Protein AF-A0A5E6NLE2-F1 (afdb_monomer_lite)

Foldseek 3Di:
DADDAWQAKDQAPPDDDHNDDNVLADQAAEEEEEQDPVVLSVVSNVCVVVVGTYRMHGHQHQEPDTPDALLNSQQVLQPDPSHQEYEYEAEFADARVVVNVVCCVPPHPHHYDYDYPDLVPDAPDADDGNRRHDDPPHRNPPPDPDD

Radius of gyration: 14.77 Å; chains: 1; bounding box: 40×34×32 Å

Secondary structure (DSSP, 8-state):
---SSS-EEEETTTEEEES--GGG--EEEEEEEES-HHHHHHHHHHHHHTT--EEEEEE--SSSS-SS-HHHHHHHHHH-SS--EEEEEEESSSSHHHHHHHHHHHH--S-EEEEEETTTPPTTPPPSSTT----TTSS----PPP-

Sequence (147 aa):
MIGPNCPGVITPDECKLGIMPGNIHQIGSVGVVSRSGTLTYEAVHQTTQAGLGQSTCIGIGGDPISGMSFIDCLALFEADKQTKSIIMVGEIGGCAEEEAAEYIQSNVSKPVVSYIAGLSAPKGKRMGHAGAVISGGSGRQKIKPKP

Structure (mmCIF, N/CA/C/O backbone):
data_AF-A0A5E6NLE2-F1
#
_entry.id   AF-A0A5E6NLE2-F1
#
loop_
_atom_site.group_PDB
_atom_site.id
_atom_site.type_symbol
_atom_site.label_atom_id
_atom_site.label_alt_id
_atom_site.label_comp_id
_atom_site.label_asym_id
_atom_site.label_entity_id
_atom_site.label_seq_id
_atom_site.pdbx_PDB_ins_code
_atom_site.Cartn_x
_atom_site.Cartn_y
_atom_site.Cartn_z
_atom_site.occupancy
_atom_site.B_iso_or_equiv
_atom_site.auth_seq_id
_atom_site.auth_comp_id
_atom_site.auth_asym_id
_atom_site.auth_atom_id
_atom_site.pdbx_PDB_model_num
ATOM 1 N N . MET A 1 1 ? -8.309 5.648 -11.710 1.00 81.12 1 MET A N 1
ATOM 2 C CA . MET A 1 1 ? -8.197 4.367 -12.459 1.00 81.12 1 MET A CA 1
ATOM 3 C C . MET A 1 1 ? -7.146 3.522 -11.748 1.00 81.12 1 MET A C 1
ATOM 5 O O . MET A 1 1 ? -6.248 4.119 -11.188 1.00 81.12 1 MET A O 1
ATOM 9 N N . ILE A 1 2 ? -7.221 2.190 -11.710 1.00 86.88 2 ILE A N 1
ATOM 10 C CA . ILE A 1 2 ? -6.230 1.365 -10.979 1.00 86.88 2 ILE A CA 1
ATOM 11 C C . ILE A 1 2 ? -5.413 0.540 -11.973 1.00 86.88 2 ILE A C 1
ATOM 13 O O . ILE A 1 2 ? -5.980 -0.003 -12.920 1.00 86.88 2 ILE A O 1
ATOM 17 N N . GLY A 1 3 ? -4.095 0.467 -11.768 1.00 84.75 3 GLY A N 1
ATOM 18 C CA . GLY A 1 3 ? -3.151 -0.127 -12.718 1.00 84.75 3 GLY A CA 1
ATOM 19 C C . GLY A 1 3 ? -2.733 0.834 -13.838 1.00 84.75 3 GLY A C 1
ATOM 20 O O . GLY A 1 3 ? -2.946 2.040 -13.694 1.00 84.75 3 GLY A O 1
ATOM 21 N N . PRO A 1 4 ? -2.153 0.347 -14.954 1.00 87.62 4 PRO A N 1
ATOM 22 C CA . PRO A 1 4 ? -2.014 -1.054 -15.379 1.00 87.62 4 PRO A CA 1
ATOM 23 C C . PRO A 1 4 ? -1.008 -1.870 -14.548 1.00 87.62 4 PRO A C 1
ATOM 25 O O . PRO A 1 4 ? -0.400 -1.363 -13.611 1.00 87.62 4 PRO A O 1
ATOM 28 N N . ASN A 1 5 ? -0.871 -3.161 -14.880 1.00 87.75 5 ASN A N 1
ATOM 29 C CA . ASN A 1 5 ? 0.105 -4.086 -14.287 1.00 87.75 5 ASN A CA 1
ATOM 30 C C . ASN A 1 5 ? 0.088 -4.098 -12.747 1.00 87.75 5 ASN A C 1
ATOM 32 O O . ASN A 1 5 ? 1.086 -3.839 -12.074 1.00 87.75 5 ASN A O 1
ATOM 36 N N . CYS A 1 6 ? -1.091 -4.357 -12.186 1.00 91.44 6 CYS A N 1
ATOM 37 C CA . CYS A 1 6 ? -1.314 -4.304 -10.751 1.00 91.44 6 CYS A CA 1
ATOM 38 C C . CYS A 1 6 ? -2.155 -5.495 -10.272 1.00 91.44 6 CYS A C 1
ATOM 40 O O . CYS A 1 6 ? -2.927 -6.058 -11.054 1.00 91.44 6 CYS A O 1
ATOM 42 N N . PRO A 1 7 ? -2.043 -5.885 -8.990 1.00 92.44 7 PRO A N 1
ATOM 43 C CA . PRO A 1 7 ? -2.857 -6.957 -8.433 1.00 92.44 7 PRO A CA 1
ATOM 44 C C . PRO A 1 7 ? -4.314 -6.528 -8.165 1.00 92.44 7 PRO A C 1
ATOM 46 O O . PRO A 1 7 ? -5.162 -7.401 -7.974 1.00 92.44 7 PRO A O 1
ATOM 49 N N . GLY A 1 8 ? -4.612 -5.220 -8.186 1.00 95.50 8 GLY A N 1
ATOM 50 C CA . GLY A 1 8 ? -5.952 -4.643 -8.040 1.00 95.50 8 GLY A CA 1
ATOM 51 C C . GLY A 1 8 ? -6.224 -4.032 -6.660 1.00 95.50 8 GLY A C 1
ATOM 52 O O . GLY A 1 8 ? -5.318 -3.474 -6.044 1.00 95.50 8 GLY A O 1
ATOM 53 N N . VAL A 1 9 ? -7.462 -4.146 -6.170 1.00 97.25 9 VAL A N 1
ATOM 54 C CA . VAL A 1 9 ? -7.916 -3.660 -4.852 1.00 97.25 9 VAL A CA 1
ATOM 55 C C . VAL A 1 9 ? -8.685 -4.734 -4.103 1.00 97.25 9 VAL A C 1
ATOM 57 O O . VAL A 1 9 ? -9.438 -5.504 -4.702 1.00 97.25 9 VAL A O 1
ATOM 60 N N . ILE A 1 10 ? -8.523 -4.764 -2.784 1.00 98.31 10 ILE A N 1
ATOM 61 C CA . ILE A 1 10 ? -9.361 -5.568 -1.902 1.00 98.31 10 ILE A CA 1
ATOM 62 C C . ILE A 1 10 ? -9.648 -4.832 -0.593 1.00 98.31 10 ILE A C 1
ATOM 64 O O . ILE A 1 10 ? -8.735 -4.365 0.085 1.00 98.31 10 ILE A O 1
ATOM 68 N N . THR A 1 11 ? -10.927 -4.765 -0.250 1.00 98.38 11 THR A N 1
ATOM 69 C CA . THR A 1 11 ? -11.447 -4.395 1.068 1.00 98.38 11 THR A CA 1
ATOM 70 C C . THR A 1 11 ? -11.981 -5.697 1.666 1.00 98.38 11 THR A C 1
ATOM 72 O O . THR A 1 11 ? -12.911 -6.270 1.082 1.00 98.38 11 THR A O 1
ATOM 75 N N . PRO A 1 12 ? -11.359 -6.242 2.729 1.00 97.81 12 PRO A N 1
ATOM 76 C CA . PRO A 1 12 ? -11.695 -7.574 3.233 1.00 97.81 12 PRO A CA 1
ATOM 77 C C . PRO A 1 12 ? -13.192 -7.700 3.546 1.00 97.81 12 PRO A C 1
ATOM 79 O O . PRO A 1 12 ? -13.778 -6.779 4.100 1.00 97.81 12 PRO A O 1
ATOM 82 N N . ASP A 1 13 ? -13.800 -8.820 3.149 1.00 94.94 13 ASP A N 1
ATOM 83 C CA . ASP A 1 13 ? -15.236 -9.134 3.288 1.00 94.94 13 ASP A CA 1
ATOM 84 C C . ASP A 1 13 ? -16.237 -8.156 2.635 1.00 94.94 13 ASP A C 1
ATOM 86 O O . ASP A 1 13 ? -17.446 -8.358 2.738 1.00 94.94 13 ASP A O 1
ATOM 90 N N . GLU A 1 14 ? -15.764 -7.153 1.891 1.00 96.25 14 GLU A N 1
ATOM 91 C CA . GLU A 1 14 ? -16.624 -6.176 1.213 1.00 96.25 14 GLU A CA 1
ATOM 92 C C . GLU A 1 14 ? -16.466 -6.209 -0.310 1.00 96.25 14 GLU A C 1
ATOM 94 O O . GLU A 1 14 ? -17.446 -6.341 -1.045 1.00 96.25 14 GLU A O 1
ATOM 99 N N . CYS A 1 15 ? -15.236 -6.085 -0.814 1.00 95.88 15 CYS A N 1
ATOM 100 C CA . CYS A 1 15 ? -14.986 -5.953 -2.247 1.00 95.88 15 CYS A CA 1
ATOM 101 C C . CYS A 1 15 ? -13.625 -6.516 -2.644 1.00 95.88 15 CYS A C 1
ATOM 103 O O . CYS A 1 15 ? -12.621 -6.305 -1.968 1.00 95.88 15 CYS A O 1
ATOM 105 N N . LYS A 1 16 ? -13.574 -7.175 -3.804 1.00 95.69 16 LYS A N 1
ATOM 106 C CA . LYS A 1 16 ? -12.333 -7.605 -4.447 1.00 95.69 16 LYS A CA 1
ATOM 107 C C . LYS A 1 16 ? -12.404 -7.335 -5.944 1.00 95.69 16 LYS A C 1
ATOM 109 O O . LYS A 1 16 ? -13.250 -7.890 -6.642 1.00 95.69 16 LYS A O 1
ATOM 114 N N . LEU A 1 17 ? -11.443 -6.568 -6.444 1.00 95.88 17 LEU A N 1
ATOM 115 C CA . LEU A 1 17 ? -11.213 -6.340 -7.867 1.00 95.88 17 LEU A CA 1
ATOM 116 C C . LEU A 1 17 ? -9.762 -6.690 -8.196 1.00 95.88 17 LEU A C 1
ATOM 118 O O . LEU A 1 17 ? -8.844 -6.114 -7.627 1.00 95.88 17 LEU A O 1
ATOM 122 N N . GLY A 1 18 ? -9.544 -7.619 -9.127 1.00 94.12 18 GLY A N 1
ATOM 123 C CA . GLY A 1 18 ? -8.208 -8.088 -9.505 1.00 94.12 18 GLY A CA 1
ATOM 124 C C . GLY A 1 18 ? -7.855 -9.462 -8.931 1.00 94.12 18 GLY A C 1
ATOM 125 O O . GLY A 1 18 ? -8.729 -10.283 -8.642 1.00 94.12 18 GLY A O 1
ATOM 126 N N . ILE A 1 19 ? -6.557 -9.739 -8.812 1.00 94.81 19 ILE A N 1
ATOM 127 C CA . ILE A 1 19 ? -6.017 -11.092 -8.599 1.00 94.81 19 ILE A CA 1
ATOM 128 C C . ILE A 1 19 ? -5.569 -11.378 -7.160 1.00 94.81 19 ILE A C 1
ATOM 130 O O . ILE A 1 19 ? -5.144 -12.496 -6.878 1.00 94.81 19 ILE A O 1
ATOM 134 N N . MET A 1 20 ? -5.688 -10.418 -6.235 1.00 95.38 20 MET A N 1
ATOM 135 C CA . MET A 1 20 ? -5.309 -10.644 -4.834 1.00 95.38 20 MET A CA 1
ATOM 136 C C . MET A 1 20 ? -6.139 -11.776 -4.199 1.00 95.38 20 MET A C 1
ATOM 138 O O . MET A 1 20 ? -7.367 -11.785 -4.328 1.00 95.38 20 MET A O 1
ATOM 142 N N . PRO A 1 21 ? -5.525 -12.761 -3.525 1.00 93.69 21 PRO A N 1
ATOM 143 C CA . PRO A 1 21 ? -6.257 -13.858 -2.897 1.00 93.69 21 PRO A CA 1
ATOM 144 C C . PRO A 1 21 ? -7.031 -13.351 -1.672 1.00 93.69 21 PRO A C 1
ATOM 146 O O . PRO A 1 21 ? -6.452 -12.764 -0.766 1.00 93.69 21 PRO A O 1
ATOM 149 N N . GLY A 1 22 ? -8.352 -13.544 -1.635 1.00 95.12 22 GLY A N 1
ATOM 150 C CA . GLY A 1 22 ? -9.190 -12.981 -0.564 1.00 95.12 22 GLY A CA 1
ATOM 151 C C . GLY A 1 22 ? -9.010 -13.671 0.788 1.00 95.12 22 GLY A C 1
ATOM 152 O O . GLY A 1 22 ? -9.068 -13.023 1.820 1.00 95.12 22 GLY A O 1
ATOM 153 N N . ASN A 1 23 ? -8.697 -14.966 0.783 1.00 94.94 23 ASN A N 1
ATOM 154 C CA . ASN A 1 23 ? -8.572 -15.799 1.981 1.00 94.94 23 ASN A CA 1
ATOM 155 C C . ASN A 1 23 ? -7.374 -15.465 2.886 1.00 94.94 23 ASN A C 1
ATOM 157 O O . ASN A 1 23 ? -7.306 -15.989 3.992 1.00 9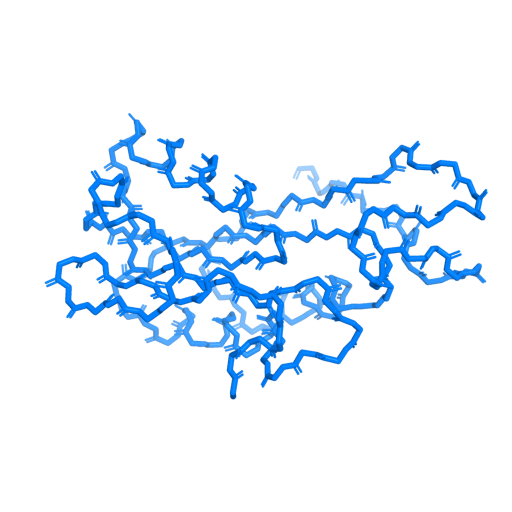4.94 23 ASN A O 1
ATOM 161 N N . ILE A 1 24 ? -6.416 -14.660 2.415 1.00 95.75 24 ILE A N 1
ATOM 162 C CA . ILE A 1 24 ? -5.280 -14.205 3.235 1.00 95.75 24 ILE A CA 1
ATOM 163 C C . ILE A 1 24 ? -5.517 -12.826 3.856 1.00 95.75 24 ILE A C 1
ATOM 165 O O . ILE A 1 24 ? -4.686 -12.370 4.633 1.00 95.75 24 ILE A O 1
ATOM 169 N N . HIS A 1 25 ? -6.600 -12.151 3.470 1.00 98.12 25 HIS A N 1
ATOM 170 C CA . HIS A 1 25 ? -6.941 -10.825 3.959 1.00 98.12 25 HIS A CA 1
ATOM 171 C C . HIS A 1 25 ? -7.920 -10.941 5.123 1.00 98.12 25 HIS A C 1
ATOM 173 O O . HIS A 1 25 ? -8.790 -11.810 5.128 1.00 98.12 25 HIS A O 1
ATOM 179 N N . GLN A 1 26 ? -7.786 -10.047 6.094 1.00 98.19 26 GLN A N 1
ATOM 180 C CA . GLN A 1 26 ? -8.624 -10.020 7.286 1.00 98.19 26 GLN A CA 1
ATOM 181 C C . GLN A 1 26 ? -9.045 -8.582 7.567 1.00 98.19 26 GLN A C 1
ATOM 183 O O . GLN A 1 26 ? -8.204 -7.687 7.499 1.00 98.19 26 GLN A O 1
ATOM 188 N N . ILE A 1 27 ? -10.319 -8.361 7.913 1.00 98.50 27 ILE A N 1
ATOM 189 C CA . ILE A 1 27 ? -10.800 -7.034 8.323 1.00 98.50 27 ILE A CA 1
ATOM 190 C C . ILE A 1 27 ? 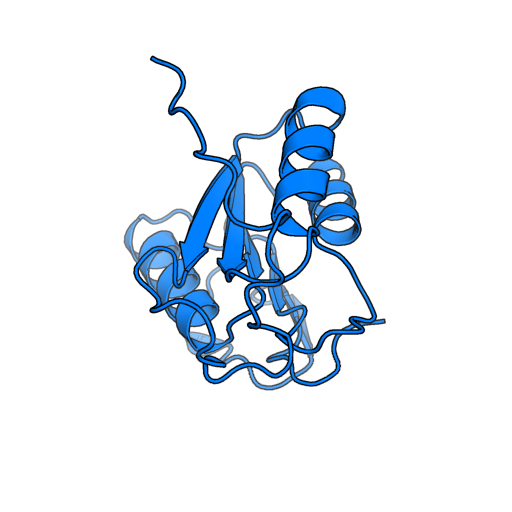-9.909 -6.494 9.443 1.00 98.50 27 ILE A C 1
ATOM 192 O O . ILE A 1 27 ? -9.642 -7.171 10.437 1.00 98.50 27 ILE A O 1
ATOM 196 N N . GLY A 1 28 ? -9.479 -5.249 9.285 1.00 98.44 28 GLY A N 1
ATOM 197 C CA . GLY A 1 28 ? -8.657 -4.570 10.264 1.00 98.44 28 GLY A CA 1
ATOM 198 C C . GLY A 1 28 ? -8.563 -3.077 10.012 1.00 98.44 28 GLY A C 1
ATOM 199 O O . GLY A 1 28 ? -9.521 -2.438 9.587 1.00 98.44 28 GLY A O 1
ATOM 200 N N . SER A 1 29 ? -7.404 -2.510 10.331 1.00 98.62 29 SER A N 1
ATOM 201 C CA . SER A 1 29 ? -7.230 -1.055 10.414 1.00 98.62 29 SER A CA 1
ATOM 202 C C . SER A 1 29 ? -6.063 -0.505 9.599 1.00 98.62 29 SER A C 1
ATOM 204 O O . SER A 1 29 ? -5.848 0.708 9.592 1.00 98.62 29 SER A O 1
ATOM 206 N N . VAL A 1 30 ? -5.307 -1.368 8.918 1.00 98.88 30 VAL A N 1
ATOM 207 C CA . VAL A 1 30 ? -4.135 -0.950 8.144 1.00 98.88 30 VAL A CA 1
ATOM 208 C C . VAL A 1 30 ? -4.511 -0.751 6.680 1.00 98.88 30 VAL A C 1
ATOM 210 O O . VAL A 1 30 ? -4.925 -1.696 6.009 1.00 98.88 30 VAL A O 1
ATOM 213 N N . GLY A 1 31 ? -4.335 0.466 6.172 1.00 98.81 31 GLY A N 1
ATOM 214 C CA . GLY A 1 31 ? -4.387 0.734 4.737 1.00 98.81 31 GLY A CA 1
ATOM 215 C C . GLY A 1 31 ? -3.066 0.326 4.090 1.00 98.81 31 GLY A C 1
ATOM 216 O O . GLY A 1 31 ? -2.003 0.660 4.608 1.00 98.81 31 GLY A O 1
ATOM 217 N N . VAL A 1 32 ? -3.098 -0.396 2.972 1.00 98.75 32 VAL A N 1
ATOM 218 C CA . VAL A 1 32 ? -1.881 -0.835 2.269 1.00 98.75 32 VAL A CA 1
ATOM 219 C C . VAL A 1 32 ? -1.896 -0.301 0.845 1.00 98.75 32 VAL A C 1
ATOM 221 O O . VAL A 1 32 ? -2.826 -0.582 0.097 1.00 98.75 32 VAL A O 1
ATOM 224 N N . VAL A 1 33 ? -0.854 0.422 0.436 1.00 98.44 33 VAL A N 1
ATOM 225 C CA . VAL A 1 33 ? -0.624 0.790 -0.970 1.00 98.44 33 VAL A CA 1
ATOM 226 C C . VAL A 1 33 ? 0.732 0.277 -1.437 1.00 98.44 33 VAL A C 1
ATOM 228 O O . VAL A 1 33 ? 1.741 0.438 -0.750 1.00 98.44 33 VAL A O 1
ATOM 231 N N . SER A 1 34 ? 0.777 -0.349 -2.614 1.00 96.38 34 SER A N 1
ATOM 232 C CA . SER A 1 34 ? 2.011 -0.937 -3.136 1.00 96.38 34 SER A CA 1
ATOM 233 C C . SER A 1 34 ? 2.130 -0.894 -4.654 1.00 96.38 34 SER A C 1
ATOM 235 O O . SER A 1 34 ? 1.159 -1.115 -5.380 1.00 96.38 34 SER A O 1
ATOM 237 N N . ARG A 1 35 ? 3.361 -0.717 -5.142 1.00 93.69 35 ARG A N 1
ATOM 238 C CA . ARG A 1 35 ? 3.718 -0.971 -6.550 1.00 93.69 35 ARG A CA 1
ATOM 239 C C . ARG A 1 35 ? 3.931 -2.459 -6.853 1.00 93.69 35 ARG A C 1
ATOM 241 O O . ARG A 1 35 ? 3.811 -2.864 -8.004 1.00 93.69 35 ARG A O 1
ATOM 248 N N . SER A 1 36 ? 4.214 -3.280 -5.837 1.00 91.56 36 SER A N 1
ATOM 249 C CA . SER A 1 36 ? 4.581 -4.694 -5.977 1.00 91.56 36 SER A CA 1
ATOM 250 C C . SER A 1 36 ? 3.500 -5.628 -5.434 1.00 91.56 36 SER A C 1
ATOM 252 O O . SER A 1 36 ? 3.170 -5.608 -4.247 1.00 91.56 36 SER A O 1
ATOM 254 N N . GLY A 1 37 ? 2.996 -6.528 -6.282 1.00 91.81 37 GLY A N 1
ATOM 255 C CA . GLY A 1 37 ? 2.009 -7.525 -5.857 1.00 91.81 37 GLY A CA 1
ATOM 256 C C . GLY A 1 37 ? 2.536 -8.489 -4.792 1.00 91.81 37 GLY A C 1
ATOM 257 O O . GLY A 1 37 ? 1.841 -8.767 -3.820 1.00 91.81 37 GLY A O 1
ATOM 258 N N . THR A 1 38 ? 3.781 -8.953 -4.912 1.00 91.88 38 THR A N 1
ATOM 259 C CA . THR A 1 38 ? 4.357 -9.904 -3.947 1.00 91.88 38 THR A CA 1
ATOM 260 C C . THR A 1 38 ? 4.612 -9.265 -2.588 1.00 91.88 38 THR A C 1
ATOM 262 O O . THR A 1 38 ? 4.296 -9.863 -1.564 1.00 91.88 38 THR A O 1
ATOM 265 N N . LEU A 1 39 ? 5.115 -8.028 -2.559 1.00 94.75 39 LEU A N 1
ATOM 266 C CA . LEU A 1 39 ? 5.319 -7.310 -1.299 1.00 94.75 39 LEU A CA 1
ATOM 267 C C . LEU A 1 39 ? 3.997 -6.852 -0.668 1.00 94.75 39 LEU A C 1
ATOM 269 O O . LEU A 1 39 ? 3.935 -6.691 0.548 1.00 94.75 39 LEU A O 1
ATOM 273 N N . THR A 1 40 ? 2.931 -6.695 -1.462 1.00 95.75 40 THR A N 1
ATOM 274 C CA . THR A 1 40 ? 1.575 -6.515 -0.920 1.00 95.75 40 THR A CA 1
ATOM 275 C C . THR A 1 40 ? 1.177 -7.727 -0.081 1.00 95.75 40 THR A C 1
ATOM 277 O O . THR A 1 40 ? 0.712 -7.562 1.042 1.00 95.75 40 THR A O 1
ATOM 280 N N . TYR A 1 41 ? 1.406 -8.947 -0.581 1.00 95.44 41 TYR A N 1
ATOM 281 C CA . TYR A 1 41 ? 1.079 -10.174 0.154 1.00 95.44 41 TYR A CA 1
ATOM 282 C C . TYR A 1 41 ? 1.900 -10.330 1.431 1.00 95.44 41 TYR A C 1
ATOM 284 O O . TYR A 1 41 ? 1.361 -10.769 2.442 1.00 95.44 41 TYR A O 1
ATOM 292 N N . GLU A 1 42 ? 3.166 -9.917 1.411 1.00 96.62 42 GLU A N 1
ATOM 293 C CA . GLU A 1 42 ? 3.995 -9.897 2.617 1.00 96.62 42 GLU A CA 1
ATOM 294 C C . GLU A 1 42 ? 3.443 -8.911 3.657 1.00 96.62 42 GLU A C 1
ATOM 296 O O . GLU A 1 42 ? 3.258 -9.273 4.816 1.00 96.62 42 GLU A O 1
ATOM 301 N N . ALA A 1 43 ? 3.092 -7.686 3.250 1.00 97.31 43 ALA A N 1
ATOM 302 C CA . ALA A 1 43 ? 2.493 -6.701 4.153 1.00 97.31 43 ALA A CA 1
ATOM 303 C C . ALA A 1 43 ? 1.165 -7.198 4.753 1.00 97.31 43 ALA A C 1
ATOM 305 O O . ALA A 1 43 ? 0.926 -7.040 5.953 1.00 97.31 43 ALA A O 1
ATOM 306 N N . VAL A 1 44 ? 0.324 -7.842 3.939 1.00 97.88 44 VAL A N 1
ATOM 307 C CA . VAL A 1 44 ? -0.932 -8.476 4.372 1.00 97.88 44 VAL A CA 1
ATOM 308 C C . VAL A 1 44 ? -0.661 -9.596 5.370 1.00 97.88 44 VAL A C 1
ATOM 310 O O . VAL A 1 44 ? -1.293 -9.647 6.424 1.00 97.88 44 VAL A O 1
ATOM 313 N N . HIS A 1 45 ? 0.307 -10.468 5.090 1.00 97.75 45 HIS A N 1
ATOM 314 C CA . HIS A 1 45 ? 0.677 -11.547 5.998 1.00 97.75 45 HIS A CA 1
ATOM 315 C C . HIS A 1 45 ? 1.138 -11.002 7.357 1.00 97.75 45 HIS A C 1
ATOM 317 O O . HIS A 1 45 ? 0.591 -11.394 8.386 1.00 97.75 45 HIS A O 1
ATOM 323 N N . GLN A 1 46 ? 2.070 -10.046 7.365 1.00 97.69 46 GLN A N 1
ATOM 324 C CA . GLN A 1 46 ? 2.631 -9.474 8.593 1.00 97.69 46 GLN A CA 1
ATOM 325 C C . GLN A 1 46 ? 1.580 -8.739 9.434 1.00 97.69 46 GLN A C 1
ATOM 327 O O . GLN A 1 46 ? 1.502 -8.929 10.646 1.00 97.69 46 GLN A O 1
ATOM 332 N N . THR A 1 47 ? 0.725 -7.931 8.803 1.00 98.00 47 THR A N 1
ATOM 333 C CA . THR A 1 47 ? -0.345 -7.206 9.515 1.00 98.00 47 THR A CA 1
ATOM 334 C C . THR A 1 47 ? -1.416 -8.144 10.067 1.00 98.00 47 THR A C 1
ATOM 336 O O . THR A 1 47 ? -1.913 -7.920 11.170 1.00 98.00 47 THR A O 1
ATOM 339 N N . THR A 1 48 ? -1.730 -9.228 9.355 1.00 97.69 48 THR A N 1
ATOM 340 C CA . THR A 1 48 ? -2.642 -10.280 9.831 1.00 97.69 48 THR A CA 1
ATOM 341 C C . THR A 1 48 ? -2.042 -11.033 11.020 1.00 97.69 48 THR A C 1
ATOM 343 O O . THR A 1 48 ? -2.703 -11.190 12.042 1.00 97.69 48 THR A O 1
ATOM 346 N N . GLN A 1 49 ? -0.771 -11.441 10.942 1.00 97.81 49 GLN A N 1
ATOM 347 C CA . GLN A 1 49 ? -0.075 -12.115 12.049 1.00 97.81 49 GLN A CA 1
ATOM 348 C C . GLN A 1 49 ? 0.043 -11.229 13.297 1.00 97.81 49 GLN A C 1
ATOM 350 O O . GLN A 1 49 ? -0.054 -11.725 14.417 1.00 97.81 49 GLN A O 1
ATOM 355 N N . ALA A 1 50 ? 0.192 -9.916 13.117 1.00 97.50 50 ALA A N 1
ATOM 356 C CA . ALA A 1 50 ? 0.187 -8.945 14.207 1.00 97.50 50 ALA A CA 1
ATOM 357 C C . ALA A 1 50 ? -1.221 -8.641 14.770 1.00 97.50 50 ALA A C 1
ATOM 359 O O . ALA A 1 50 ? -1.342 -7.833 15.689 1.00 97.50 50 ALA A O 1
ATOM 360 N N . GLY A 1 51 ? -2.286 -9.242 14.221 1.00 97.75 51 GLY A N 1
ATOM 361 C CA . GLY A 1 51 ? -3.672 -9.008 14.640 1.00 97.75 51 GLY A CA 1
ATOM 362 C C . GLY A 1 51 ? -4.230 -7.634 14.253 1.00 97.75 51 GLY A C 1
ATOM 363 O O . GLY A 1 51 ? -5.234 -7.202 14.813 1.00 97.75 51 GLY A O 1
ATOM 364 N N . LEU A 1 52 ? -3.581 -6.928 13.323 1.00 98.25 52 LEU A N 1
ATOM 365 C CA . LEU A 1 52 ? -3.978 -5.583 12.892 1.00 98.25 52 LEU A CA 1
ATOM 366 C C . LEU A 1 52 ? -4.973 -5.601 11.725 1.00 98.25 52 LEU A C 1
ATOM 368 O O . LEU A 1 52 ? -5.753 -4.653 11.586 1.00 98.25 52 LEU A O 1
ATOM 372 N N . GLY A 1 53 ? -4.913 -6.652 10.896 1.00 98.38 53 GLY A N 1
ATOM 373 C CA . GLY A 1 53 ? -5.690 -6.811 9.663 1.00 98.38 53 GLY A CA 1
ATOM 374 C C . GLY A 1 53 ? -5.513 -5.645 8.683 1.00 98.38 53 GLY A C 1
ATOM 375 O O . GLY A 1 53 ? -4.602 -4.827 8.821 1.00 98.38 53 GLY A O 1
ATOM 376 N N . GLN A 1 54 ? -6.393 -5.551 7.688 1.00 98.69 54 GLN A N 1
ATOM 377 C CA . GLN A 1 54 ? -6.359 -4.513 6.661 1.00 98.69 54 GLN A CA 1
ATOM 378 C C . GLN A 1 54 ? -7.716 -3.817 6.548 1.00 98.69 54 GLN A C 1
ATOM 380 O O . GLN A 1 54 ? -8.758 -4.467 6.596 1.00 98.69 54 GLN A O 1
ATOM 385 N N . SER A 1 55 ? -7.707 -2.494 6.389 1.00 98.62 55 SER A N 1
ATOM 386 C CA . SER A 1 55 ? -8.906 -1.751 5.987 1.00 98.62 55 SER A CA 1
ATOM 387 C C . SER A 1 55 ? -9.125 -1.919 4.486 1.00 98.62 55 SER A C 1
ATOM 389 O O . SER A 1 55 ? -10.162 -2.384 4.032 1.00 98.62 55 SER A O 1
ATOM 391 N N . THR A 1 56 ? -8.112 -1.598 3.682 1.00 98.69 56 THR A N 1
ATOM 392 C CA . THR A 1 56 ? -8.106 -1.808 2.230 1.00 98.69 56 THR A CA 1
ATOM 393 C C . THR A 1 56 ? -6.671 -1.925 1.721 1.00 98.69 56 THR A C 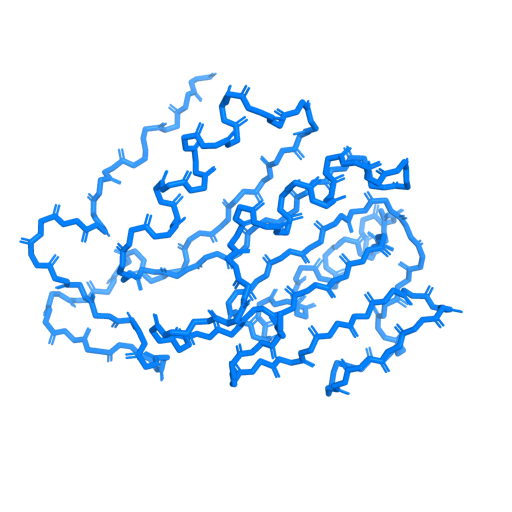1
ATOM 395 O O . THR A 1 56 ? -5.789 -1.168 2.130 1.00 98.69 56 THR A O 1
ATOM 398 N N . CYS A 1 57 ? -6.442 -2.851 0.790 1.00 98.50 57 CYS A N 1
ATOM 399 C CA . CYS A 1 57 ? -5.187 -3.002 0.061 1.00 98.50 57 CYS A CA 1
ATOM 400 C C . CYS A 1 57 ? -5.354 -2.526 -1.385 1.00 98.50 57 CYS A C 1
ATOM 402 O O . CYS A 1 57 ? -6.277 -2.954 -2.080 1.00 98.50 57 CYS A O 1
ATOM 404 N N . ILE A 1 58 ? -4.431 -1.687 -1.856 1.00 98.12 58 ILE A N 1
ATOM 405 C CA . ILE A 1 58 ? -4.402 -1.116 -3.202 1.00 98.12 58 ILE A CA 1
ATOM 406 C C . ILE A 1 58 ? -3.046 -1.414 -3.842 1.00 98.12 58 ILE A C 1
ATOM 408 O O . ILE A 1 58 ? -2.011 -0.868 -3.460 1.00 98.12 58 ILE A O 1
ATOM 412 N N . GLY A 1 59 ? -3.045 -2.258 -4.867 1.00 96.62 59 GLY A N 1
ATOM 413 C CA . GLY A 1 59 ? -1.905 -2.392 -5.759 1.00 96.62 59 GLY A CA 1
ATOM 414 C C . GLY A 1 59 ? -2.009 -1.380 -6.894 1.00 96.62 59 GLY A C 1
ATOM 415 O O . GLY A 1 59 ? -2.892 -1.512 -7.736 1.00 96.62 59 GLY A O 1
ATOM 416 N N . ILE A 1 60 ? -1.106 -0.400 -6.949 1.00 95.31 60 ILE A N 1
ATOM 417 C CA . ILE A 1 60 ? -1.084 0.632 -8.006 1.00 95.31 60 ILE A CA 1
ATOM 418 C C . ILE A 1 60 ? -0.270 0.220 -9.240 1.00 95.31 60 ILE A C 1
ATOM 420 O O . ILE A 1 60 ? -0.442 0.803 -10.307 1.00 95.31 60 ILE A O 1
ATOM 424 N N . GLY A 1 61 ? 0.554 -0.824 -9.111 1.00 91.38 61 GLY A N 1
ATOM 425 C CA . GLY A 1 61 ? 1.390 -1.356 -10.187 1.00 91.38 61 GLY A CA 1
ATOM 426 C C . GLY A 1 61 ? 2.738 -0.645 -10.337 1.00 91.38 61 GLY A C 1
ATOM 427 O O . GLY A 1 61 ? 2.967 0.440 -9.805 1.00 91.38 61 GLY A O 1
ATOM 428 N N . GLY A 1 62 ? 3.668 -1.305 -11.030 1.00 86.81 62 GLY A N 1
ATOM 429 C CA . GLY A 1 62 ? 5.055 -0.849 -11.196 1.00 86.81 62 GLY A CA 1
ATOM 430 C C . GLY A 1 62 ? 5.333 -0.087 -12.496 1.00 86.81 62 GLY A C 1
ATOM 431 O O . GLY A 1 62 ? 6.474 0.327 -12.731 1.00 86.81 62 GLY A O 1
ATOM 432 N N . ASP A 1 63 ? 4.324 0.070 -13.352 1.00 85.50 63 ASP A N 1
ATOM 433 C CA . ASP A 1 63 ? 4.473 0.710 -14.657 1.00 85.50 63 ASP A CA 1
ATOM 434 C C . ASP A 1 63 ? 4.717 2.229 -14.520 1.00 85.50 63 ASP A C 1
ATOM 436 O O . ASP A 1 63 ? 4.252 2.840 -13.558 1.00 85.50 63 ASP A O 1
ATOM 440 N N . PRO A 1 64 ? 5.446 2.870 -15.460 1.00 75.88 64 PRO A N 1
ATOM 441 C CA . PRO A 1 64 ? 5.787 4.295 -15.367 1.00 75.88 64 PRO A CA 1
ATOM 442 C C . PRO A 1 64 ? 4.583 5.243 -15.375 1.00 75.88 64 PRO A C 1
ATOM 444 O O . PRO A 1 64 ? 4.680 6.358 -14.877 1.00 75.88 64 PRO A O 1
ATOM 447 N N . ILE A 1 65 ? 3.475 4.818 -15.984 1.00 80.88 65 ILE A N 1
ATOM 448 C CA . ILE A 1 65 ? 2.219 5.564 -16.017 1.00 80.88 65 ILE A CA 1
ATOM 449 C C . ILE A 1 65 ? 1.207 4.728 -15.247 1.00 80.88 65 ILE A C 1
ATOM 451 O O . ILE A 1 65 ? 0.730 3.716 -15.761 1.00 80.88 65 ILE A O 1
ATOM 455 N N . SER A 1 66 ? 0.900 5.143 -14.022 1.00 83.88 66 SER A N 1
ATOM 456 C CA . SER A 1 66 ? -0.142 4.534 -13.204 1.00 83.88 66 SER A CA 1
ATOM 457 C C . SER A 1 66 ? -1.421 5.368 -13.271 1.00 83.88 66 SER A C 1
ATOM 459 O O . SER A 1 66 ? -1.399 6.588 -13.417 1.00 83.88 66 SER A O 1
ATOM 461 N N . GLY A 1 67 ? -2.570 4.705 -13.177 1.00 89.25 67 GLY A N 1
ATOM 462 C CA . GLY A 1 67 ? -3.878 5.357 -13.147 1.00 89.25 67 GLY A CA 1
ATOM 463 C C . GLY A 1 67 ? -4.219 6.001 -11.801 1.00 89.25 67 GLY A C 1
ATOM 464 O O . GLY A 1 67 ? -5.168 6.785 -11.737 1.00 89.25 67 GLY A O 1
ATOM 465 N N . MET A 1 68 ? -3.488 5.627 -10.747 1.00 93.06 68 MET A N 1
ATOM 466 C CA . MET A 1 68 ? -3.521 6.205 -9.405 1.00 93.06 68 MET A CA 1
ATOM 467 C C . MET A 1 68 ? -2.094 6.271 -8.865 1.00 93.06 68 MET A C 1
ATOM 469 O O . MET A 1 68 ? -1.291 5.355 -9.069 1.00 93.06 68 MET A O 1
ATOM 473 N N . SER A 1 69 ? -1.793 7.360 -8.173 1.00 95.31 69 SER A N 1
ATOM 474 C CA . SER A 1 69 ? -0.523 7.602 -7.497 1.00 95.31 69 SER A CA 1
ATOM 475 C C . SER A 1 69 ? -0.565 7.142 -6.035 1.00 95.31 69 SER A C 1
ATOM 477 O O . SER A 1 69 ? -1.622 6.809 -5.486 1.00 95.31 69 SER A O 1
ATOM 479 N N . PHE A 1 70 ? 0.592 7.164 -5.368 1.00 97.06 70 PHE A N 1
ATOM 480 C CA . PHE A 1 70 ? 0.645 7.022 -3.912 1.00 97.06 70 PHE A CA 1
ATOM 481 C C . PHE A 1 70 ? -0.158 8.114 -3.207 1.00 97.06 70 PHE A C 1
ATOM 483 O O . PHE A 1 70 ? -0.880 7.805 -2.264 1.00 97.06 70 PHE A O 1
ATOM 490 N N . ILE A 1 71 ? -0.067 9.362 -3.677 1.00 97.94 71 ILE A N 1
ATOM 491 C CA . ILE A 1 71 ? -0.764 10.510 -3.085 1.00 97.94 71 ILE A CA 1
ATOM 492 C C . ILE A 1 71 ? -2.281 10.305 -3.122 1.00 97.94 71 ILE A C 1
ATOM 494 O O . ILE A 1 71 ? -2.939 10.497 -2.101 1.00 97.94 71 ILE A O 1
ATOM 498 N N . ASP A 1 72 ? -2.825 9.827 -4.246 1.00 97.94 72 ASP A N 1
ATOM 499 C CA . ASP A 1 72 ? -4.259 9.528 -4.356 1.00 97.94 72 ASP A CA 1
ATOM 500 C C . ASP A 1 72 ? -4.693 8.500 -3.301 1.00 97.94 72 ASP A C 1
ATOM 502 O O . ASP A 1 72 ? -5.702 8.677 -2.618 1.00 97.94 72 ASP A O 1
ATOM 506 N N . CYS A 1 73 ? -3.904 7.436 -3.121 1.00 98.19 73 CYS A N 1
ATOM 507 C CA . CYS A 1 73 ? -4.185 6.405 -2.123 1.00 98.19 73 CYS A CA 1
ATOM 508 C C . CYS A 1 73 ? -4.052 6.941 -0.691 1.00 98.19 73 CYS A C 1
ATOM 510 O O . CYS A 1 73 ? -4.894 6.649 0.152 1.00 98.19 73 CYS A O 1
ATOM 512 N N . LEU A 1 74 ? -3.020 7.742 -0.414 1.00 98.69 74 LEU A N 1
ATOM 513 C CA . LEU A 1 74 ? -2.787 8.359 0.893 1.00 98.69 74 LEU A CA 1
ATOM 514 C C . LEU A 1 74 ? -3.930 9.300 1.280 1.00 98.69 74 LEU A C 1
ATOM 516 O O . LEU A 1 74 ? -4.377 9.266 2.422 1.00 98.69 74 LEU A O 1
ATOM 520 N N . ALA A 1 75 ? -4.442 10.094 0.337 1.00 98.62 75 ALA A N 1
ATOM 521 C CA . ALA A 1 75 ? -5.594 10.962 0.561 1.00 98.62 75 ALA A CA 1
ATOM 522 C C . ALA A 1 75 ? -6.860 10.158 0.907 1.00 98.62 75 ALA A C 1
ATOM 524 O O . ALA A 1 75 ? -7.579 10.502 1.847 1.00 98.62 75 ALA A O 1
ATOM 525 N N . LEU A 1 76 ? -7.110 9.057 0.188 1.00 98.44 76 LEU A N 1
ATOM 526 C CA . LEU A 1 76 ? -8.236 8.162 0.469 1.00 98.44 76 LEU A CA 1
ATOM 527 C C . LEU A 1 76 ? -8.097 7.490 1.839 1.00 98.44 76 LEU A C 1
ATOM 529 O O . LEU A 1 76 ? -9.053 7.461 2.612 1.00 98.44 76 LEU A O 1
ATOM 533 N N . PHE A 1 77 ? -6.902 7.000 2.166 1.00 98.75 77 PHE A N 1
ATOM 534 C CA . PHE A 1 77 ? -6.632 6.398 3.465 1.00 98.75 77 PHE A CA 1
ATOM 535 C C . PHE A 1 77 ? -6.723 7.398 4.608 1.00 98.75 77 PHE A C 1
ATOM 537 O O . PHE A 1 77 ? -7.211 7.025 5.667 1.00 98.75 77 PHE A O 1
ATOM 544 N N . GLU A 1 78 ? -6.303 8.651 4.431 1.00 98.75 78 GLU A N 1
ATOM 545 C CA . GLU A 1 78 ? -6.480 9.713 5.427 1.00 98.75 78 GLU A CA 1
ATOM 546 C C . GLU A 1 78 ? -7.972 9.980 5.689 1.00 98.75 78 GLU A C 1
ATOM 548 O O . GLU A 1 78 ? -8.395 10.054 6.845 1.00 98.75 78 GLU A O 1
ATOM 553 N N . ALA A 1 79 ? -8.793 10.020 4.637 1.00 98.69 79 ALA A N 1
ATOM 554 C CA . ALA A 1 79 ? -10.235 10.241 4.750 1.00 98.69 79 ALA A CA 1
ATOM 555 C C . ALA A 1 79 ? -11.010 9.041 5.335 1.00 98.69 79 ALA A C 1
ATOM 557 O O . ALA A 1 79 ? -12.064 9.225 5.951 1.00 98.69 79 ALA A O 1
ATOM 558 N N . ASP A 1 80 ? -10.506 7.816 5.174 1.00 98.62 80 ASP A N 1
ATOM 559 C CA . ASP A 1 80 ? -11.182 6.608 5.644 1.00 98.62 80 ASP A CA 1
ATOM 560 C C . ASP A 1 80 ? -11.108 6.444 7.173 1.00 98.62 80 ASP A C 1
ATOM 562 O O . ASP A 1 80 ? -10.044 6.298 7.772 1.00 98.62 80 ASP A O 1
ATOM 566 N N . LYS A 1 81 ? -12.267 6.394 7.833 1.00 98.44 81 LYS A N 1
ATOM 567 C CA . LYS A 1 81 ? -12.353 6.248 9.290 1.00 98.44 81 LYS A CA 1
ATOM 568 C C . LYS A 1 81 ? -11.880 4.881 9.795 1.00 98.44 81 LYS A C 1
ATOM 570 O O . LYS A 1 81 ? -11.466 4.820 10.958 1.00 98.44 81 LYS A O 1
ATOM 575 N N . GLN A 1 82 ? -11.959 3.815 8.993 1.00 98.44 82 GLN A N 1
ATOM 576 C CA . GLN A 1 82 ? -11.496 2.480 9.389 1.00 98.44 82 GLN A CA 1
ATOM 577 C C . GLN A 1 82 ? -9.967 2.426 9.424 1.00 98.44 82 GLN A C 1
ATOM 579 O O . GLN A 1 82 ? -9.391 1.894 10.374 1.00 98.44 82 GLN A O 1
ATOM 584 N N . THR A 1 83 ? -9.314 3.058 8.449 1.00 98.88 83 THR A N 1
ATOM 585 C CA . THR A 1 83 ? -7.857 3.168 8.393 1.00 98.88 83 THR A CA 1
ATOM 586 C C . THR A 1 83 ? -7.303 3.970 9.577 1.00 98.88 83 THR A C 1
ATOM 588 O O . THR A 1 83 ? -7.628 5.149 9.765 1.00 98.88 83 THR A O 1
ATOM 591 N N . LYS A 1 84 ? -6.436 3.332 10.374 1.00 98.81 84 LYS A N 1
ATOM 592 C CA . LYS A 1 84 ? -5.722 3.914 11.527 1.00 98.81 84 LYS A CA 1
ATOM 593 C C . LYS A 1 84 ? -4.222 4.053 11.304 1.00 98.81 84 LYS A C 1
ATOM 595 O O . LYS A 1 84 ? -3.610 4.908 11.932 1.00 98.81 84 LYS A O 1
ATOM 600 N N . SER A 1 85 ? -3.643 3.249 10.422 1.00 98.75 85 SER A N 1
ATOM 601 C CA . SER A 1 85 ? -2.246 3.346 9.997 1.00 98.75 85 SER A CA 1
ATOM 602 C C . SER A 1 85 ? -2.115 2.934 8.536 1.00 98.75 85 SER A C 1
ATOM 604 O O . SER A 1 85 ? -2.998 2.272 7.989 1.00 98.75 85 SER A O 1
ATOM 606 N N . ILE A 1 86 ? -1.031 3.360 7.891 1.00 98.88 86 ILE A N 1
ATOM 607 C CA . ILE A 1 86 ? -0.811 3.141 6.462 1.00 98.88 86 ILE A CA 1
ATOM 608 C C . ILE A 1 86 ? 0.544 2.468 6.249 1.00 98.88 86 ILE A C 1
ATOM 610 O O . ILE A 1 86 ? 1.558 2.898 6.800 1.00 98.88 86 ILE A O 1
ATOM 614 N N . ILE A 1 87 ? 0.570 1.432 5.417 1.00 98.75 87 ILE A N 1
ATOM 615 C CA . ILE A 1 87 ? 1.790 0.839 4.875 1.00 98.75 87 ILE A CA 1
ATOM 616 C C . ILE A 1 87 ? 1.924 1.257 3.412 1.00 98.75 87 ILE A C 1
ATOM 618 O O . ILE A 1 87 ? 1.042 0.991 2.593 1.00 98.75 87 ILE A O 1
ATOM 622 N N . MET A 1 88 ? 3.055 1.877 3.082 1.00 98.38 88 MET A N 1
ATOM 623 C CA . MET A 1 88 ? 3.419 2.249 1.718 1.00 98.38 88 MET A CA 1
ATOM 624 C C . MET A 1 88 ? 4.614 1.416 1.255 1.00 98.38 88 MET A C 1
ATOM 626 O O . MET A 1 88 ? 5.693 1.461 1.845 1.00 98.38 88 MET A O 1
ATOM 630 N N . VAL A 1 89 ? 4.447 0.666 0.171 1.00 97.12 89 VAL A N 1
ATOM 631 C CA . VAL A 1 89 ? 5.525 -0.134 -0.419 1.00 97.12 89 VAL A CA 1
ATOM 632 C C . VAL A 1 89 ? 5.878 0.410 -1.799 1.00 97.12 89 VAL A C 1
ATOM 634 O O . VAL A 1 89 ? 5.166 0.183 -2.782 1.00 97.12 89 VAL A O 1
ATOM 637 N N . GLY A 1 90 ? 6.994 1.129 -1.849 1.00 94.12 90 GLY A N 1
ATOM 638 C CA . GLY A 1 90 ? 7.567 1.712 -3.058 1.00 94.12 90 GLY A CA 1
ATOM 639 C C . GLY A 1 90 ? 8.713 0.895 -3.638 1.00 94.12 90 GLY A C 1
ATOM 640 O O . GLY A 1 90 ? 9.165 -0.105 -3.072 1.00 94.12 90 GLY A O 1
ATOM 641 N N . GLU A 1 91 ? 9.213 1.359 -4.774 1.00 90.06 91 GLU A N 1
ATOM 642 C CA . GLU A 1 91 ? 10.390 0.811 -5.443 1.00 90.06 91 GLU A CA 1
ATOM 643 C C . GLU A 1 91 ? 11.216 1.959 -6.019 1.00 90.06 91 GLU A C 1
ATOM 645 O O . GLU A 1 91 ? 10.677 2.993 -6.391 1.00 90.06 91 GLU A O 1
ATOM 650 N N . ILE A 1 92 ? 12.534 1.795 -6.103 1.00 84.62 92 ILE A N 1
ATOM 651 C CA . ILE A 1 92 ? 13.384 2.769 -6.796 1.00 84.62 92 ILE A CA 1
ATOM 652 C C . ILE A 1 92 ? 12.894 3.067 -8.227 1.00 84.62 92 ILE A C 1
ATOM 654 O O . ILE A 1 92 ? 12.478 2.171 -8.961 1.00 84.62 92 ILE A O 1
ATOM 658 N N . GLY A 1 93 ? 13.070 4.315 -8.662 1.00 79.62 93 GLY A N 1
ATOM 659 C CA . GLY A 1 93 ? 12.791 4.757 -10.030 1.00 79.62 93 GLY A CA 1
ATOM 660 C C . GLY A 1 93 ? 11.569 5.671 -10.118 1.00 79.62 93 GLY A C 1
ATOM 661 O O . GLY A 1 93 ? 10.465 5.299 -9.719 1.00 79.62 93 GLY A O 1
ATOM 662 N N . GLY A 1 94 ? 11.784 6.858 -10.692 1.00 84.75 94 GLY A N 1
ATOM 663 C CA . GLY A 1 94 ? 10.831 7.968 -10.660 1.00 84.75 94 GLY A CA 1
ATOM 664 C C . GLY A 1 94 ? 11.049 8.889 -9.455 1.00 84.75 94 GLY A C 1
ATOM 665 O O . GLY A 1 94 ? 12.131 8.894 -8.868 1.00 84.75 94 GLY A O 1
ATOM 666 N N . CYS A 1 95 ? 10.028 9.687 -9.142 1.00 89.38 95 CYS A N 1
ATOM 667 C CA . CYS A 1 95 ? 9.972 10.614 -8.002 1.00 89.38 95 CYS A CA 1
ATOM 668 C C . CYS A 1 95 ? 8.701 10.441 -7.150 1.00 89.38 95 CYS A C 1
ATOM 670 O O . CYS A 1 95 ? 8.454 11.233 -6.245 1.00 89.38 95 CYS A O 1
ATOM 672 N N . ALA A 1 96 ? 7.885 9.422 -7.442 1.00 92.06 96 ALA A N 1
ATOM 673 C CA . ALA A 1 96 ? 6.579 9.235 -6.814 1.00 92.06 96 ALA A CA 1
ATOM 674 C C . ALA A 1 96 ? 6.698 8.980 -5.302 1.00 92.06 96 ALA A C 1
ATOM 676 O O . ALA A 1 96 ? 5.852 9.415 -4.526 1.00 92.06 96 ALA A O 1
ATOM 677 N N . GLU A 1 97 ? 7.746 8.275 -4.878 1.00 93.88 97 GLU A N 1
ATOM 678 C CA . GLU A 1 97 ? 8.054 8.007 -3.478 1.00 93.88 97 GLU A CA 1
ATOM 679 C C . GLU A 1 97 ? 8.484 9.282 -2.725 1.00 93.88 97 GLU A C 1
ATOM 681 O O . GLU A 1 97 ? 8.064 9.484 -1.584 1.00 93.88 97 GLU A O 1
ATOM 686 N N . GLU A 1 98 ? 9.288 10.154 -3.345 1.00 93.75 98 GLU A N 1
ATOM 687 C CA . GLU A 1 98 ? 9.667 11.453 -2.775 1.00 93.75 98 GLU A CA 1
ATOM 688 C C . GLU A 1 98 ? 8.470 12.411 -2.675 1.00 93.75 98 GLU A C 1
ATOM 690 O O . GLU A 1 98 ? 8.242 12.993 -1.615 1.00 93.75 98 GLU A O 1
ATOM 695 N N . GLU A 1 99 ? 7.660 12.513 -3.730 1.00 95.69 99 GLU A N 1
ATOM 696 C CA . GLU A 1 99 ? 6.423 13.308 -3.733 1.00 95.69 99 GLU A CA 1
ATOM 697 C C . GLU A 1 99 ? 5.440 12.818 -2.660 1.00 95.69 99 GLU A C 1
ATOM 699 O O . GLU A 1 99 ? 4.849 13.614 -1.927 1.00 95.69 99 GLU A O 1
ATOM 704 N N . ALA A 1 100 ? 5.305 11.497 -2.504 1.00 97.19 100 ALA A N 1
ATOM 705 C CA . ALA A 1 100 ? 4.501 10.911 -1.440 1.00 97.19 100 ALA A CA 1
ATOM 706 C C . ALA A 1 100 ? 5.033 11.281 -0.049 1.00 97.19 100 ALA A C 1
ATOM 708 O O . ALA A 1 100 ? 4.239 11.570 0.843 1.00 97.19 100 ALA A O 1
ATOM 709 N N . ALA A 1 101 ? 6.353 11.313 0.154 1.00 97.31 101 ALA A N 1
ATOM 710 C CA . ALA A 1 101 ? 6.943 11.708 1.432 1.00 97.31 101 ALA A CA 1
ATOM 711 C C . ALA A 1 101 ? 6.646 13.177 1.785 1.00 97.31 101 ALA A C 1
ATOM 713 O O . ALA A 1 101 ? 6.285 13.471 2.928 1.00 97.31 101 ALA A O 1
ATOM 714 N N . GLU A 1 102 ? 6.742 14.088 0.812 1.00 97.81 102 GLU A N 1
ATOM 715 C CA . GLU A 1 102 ? 6.372 15.500 0.987 1.00 97.81 102 GLU A CA 1
ATOM 716 C C . GLU A 1 102 ? 4.877 15.655 1.304 1.00 97.81 102 GLU A C 1
ATOM 718 O O . GLU A 1 102 ? 4.495 16.398 2.218 1.00 97.81 102 GLU A O 1
ATOM 723 N N . TYR A 1 103 ? 4.026 14.899 0.605 1.00 98.44 103 TYR A N 1
ATOM 724 C CA . TYR A 1 103 ? 2.587 14.883 0.851 1.00 98.44 103 TYR A CA 1
ATOM 725 C C . TYR A 1 103 ? 2.242 14.343 2.242 1.00 98.44 103 TYR A C 1
ATOM 727 O O . TYR A 1 103 ? 1.441 14.955 2.948 1.00 98.44 103 TYR A O 1
ATOM 735 N N . ILE A 1 104 ? 2.878 13.248 2.676 1.00 98.44 104 ILE A N 1
ATOM 736 C CA . ILE A 1 104 ? 2.691 12.675 4.018 1.00 98.44 104 ILE A CA 1
ATOM 737 C C . I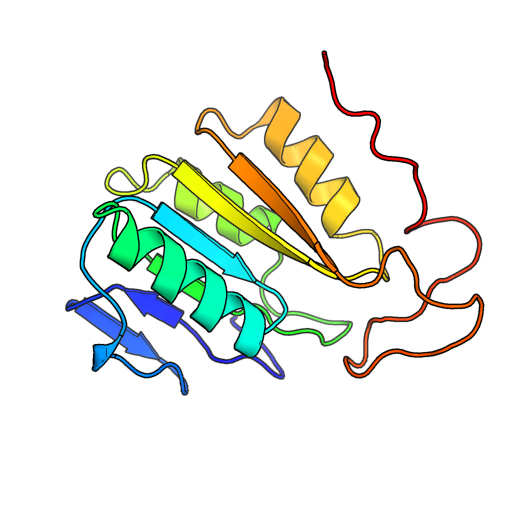LE A 1 104 ? 3.006 13.720 5.085 1.00 98.44 104 ILE A C 1
ATOM 739 O O . ILE A 1 104 ? 2.217 13.910 6.005 1.00 98.44 104 ILE A O 1
ATOM 743 N N . GLN A 1 105 ? 4.123 14.439 4.944 1.00 97.44 105 GLN A N 1
ATOM 744 C CA . GLN A 1 105 ? 4.544 15.433 5.931 1.00 97.44 105 GLN A CA 1
ATOM 745 C C . GLN A 1 105 ? 3.542 16.585 6.099 1.00 97.44 105 GLN A C 1
ATOM 747 O O . GLN A 1 105 ? 3.458 17.167 7.180 1.00 97.44 105 GLN A O 1
ATOM 752 N N . SER A 1 106 ? 2.826 16.939 5.034 1.00 97.25 106 SER A N 1
ATOM 753 C CA . SER A 1 106 ? 1.965 18.122 4.989 1.00 97.25 106 SER A CA 1
ATOM 754 C C . SER A 1 106 ? 0.471 17.815 5.122 1.00 97.25 106 SER A C 1
ATOM 756 O O . SER A 1 106 ? -0.268 18.682 5.582 1.00 97.25 106 SER A O 1
ATOM 758 N N . ASN A 1 107 ? 0.021 16.610 4.752 1.00 98.38 107 ASN A N 1
ATOM 759 C CA . ASN A 1 107 ? -1.404 16.300 4.584 1.00 98.38 107 ASN A CA 1
ATOM 760 C C . ASN A 1 107 ? -1.878 15.025 5.292 1.00 98.38 107 ASN A C 1
ATOM 762 O O . ASN A 1 107 ? -3.085 14.816 5.384 1.00 98.38 107 ASN A O 1
ATOM 766 N N . VAL A 1 108 ? -0.979 14.160 5.772 1.00 98.44 108 VAL A N 1
ATOM 767 C CA . VAL A 1 108 ? -1.365 12.877 6.380 1.00 98.44 108 VAL A CA 1
ATOM 768 C C . VAL A 1 108 ? -1.112 12.932 7.880 1.00 98.44 108 VAL A C 1
ATOM 770 O O . VAL A 1 108 ? 0.020 13.108 8.326 1.00 98.44 108 VAL A O 1
ATOM 773 N N . SER A 1 109 ? -2.177 12.781 8.669 1.00 98.50 109 SER A N 1
ATOM 774 C CA . SER A 1 109 ? -2.086 12.783 10.133 1.00 98.50 109 SER A CA 1
ATOM 775 C C . SER A 1 109 ? -1.898 11.378 10.708 1.00 98.50 109 SER A C 1
ATOM 777 O O . SER A 1 109 ? -1.387 11.213 11.819 1.00 98.50 109 SER A O 1
ATOM 779 N N . LYS A 1 110 ? -2.291 10.349 9.947 1.00 98.56 110 LYS A N 1
ATOM 780 C CA . LYS A 1 110 ? -2.170 8.946 10.349 1.00 98.56 110 LYS A CA 1
ATOM 781 C C . LYS A 1 110 ? -0.720 8.457 10.284 1.00 98.56 110 LYS A C 1
ATOM 783 O O . LYS A 1 110 ? 0.019 8.852 9.383 1.00 98.56 110 LYS A O 1
ATOM 788 N N . PRO A 1 111 ? -0.300 7.548 11.183 1.00 98.50 111 PRO A N 1
ATOM 789 C CA . PRO A 1 111 ? 1.016 6.925 11.103 1.00 98.50 111 PRO A CA 1
ATOM 790 C C . PRO A 1 111 ? 1.221 6.204 9.766 1.00 98.50 111 PRO A C 1
ATOM 792 O O . PRO A 1 111 ? 0.409 5.354 9.390 1.00 98.50 111 PRO A O 1
ATOM 795 N N . VAL A 1 112 ? 2.332 6.504 9.090 1.00 98.69 112 VAL A N 1
ATOM 796 C CA . VAL A 1 112 ? 2.736 5.851 7.838 1.00 98.69 112 VAL A CA 1
ATOM 797 C C . VAL A 1 112 ? 4.074 5.143 8.023 1.00 98.69 112 VAL A C 1
ATOM 799 O O . VAL A 1 112 ? 5.040 5.742 8.494 1.00 98.69 112 VAL A O 1
ATOM 802 N N . VAL A 1 113 ? 4.140 3.873 7.625 1.00 97.75 113 VAL A N 1
ATOM 803 C CA . VAL A 1 113 ? 5.382 3.098 7.529 1.00 97.75 113 VAL A CA 1
ATOM 804 C C . VAL A 1 113 ? 5.666 2.821 6.060 1.00 97.75 113 VAL A C 1
ATOM 806 O O . VAL A 1 113 ? 4.832 2.243 5.362 1.00 97.75 113 VAL A O 1
ATOM 809 N N . SER A 1 114 ? 6.856 3.206 5.598 1.00 96.31 114 SER A N 1
ATOM 810 C CA . SER A 1 114 ? 7.242 3.071 4.193 1.00 96.31 114 SER A CA 1
ATOM 811 C C . SER A 1 114 ? 8.434 2.139 4.012 1.00 96.31 114 SER A C 1
ATOM 813 O O . SER A 1 114 ? 9.452 2.282 4.690 1.00 96.31 114 SER A O 1
ATOM 815 N N . TYR A 1 115 ? 8.338 1.224 3.049 1.00 95.00 115 TYR A N 1
ATOM 816 C CA . TYR A 1 115 ? 9.450 0.393 2.589 1.00 95.00 115 TYR A CA 1
ATOM 817 C C . TYR A 1 115 ? 9.727 0.665 1.111 1.00 95.00 115 TYR A C 1
ATOM 819 O O . TYR A 1 115 ? 8.823 0.557 0.284 1.00 95.00 115 TYR A O 1
ATOM 827 N N . ILE A 1 116 ? 10.976 1.006 0.779 1.00 92.75 116 ILE A N 1
ATOM 828 C CA . ILE A 1 116 ? 11.404 1.305 -0.594 1.00 92.75 116 ILE A CA 1
ATOM 829 C C . ILE A 1 116 ? 12.338 0.196 -1.081 1.00 92.75 116 ILE A C 1
ATOM 831 O O . ILE A 1 116 ? 13.485 0.082 -0.637 1.00 92.75 116 ILE A O 1
ATOM 835 N N . ALA A 1 117 ? 11.843 -0.637 -1.994 1.00 90.31 117 ALA A N 1
ATOM 836 C CA . ALA A 1 117 ? 12.599 -1.752 -2.546 1.00 90.31 117 ALA A CA 1
ATOM 837 C C . ALA A 1 117 ? 13.699 -1.283 -3.516 1.00 90.31 117 ALA A C 1
ATOM 839 O O . ALA A 1 117 ? 13.564 -0.279 -4.212 1.00 90.31 117 ALA A O 1
ATOM 840 N N . GLY A 1 118 ? 14.791 -2.051 -3.600 1.00 85.19 118 GLY A N 1
ATOM 841 C CA . GLY A 1 118 ? 15.816 -1.881 -4.637 1.00 85.19 118 GLY A CA 1
ATOM 842 C C . GLY A 1 118 ? 16.888 -0.817 -4.369 1.00 85.19 118 GLY A C 1
ATOM 843 O O . GLY A 1 118 ? 17.696 -0.545 -5.252 1.00 85.19 118 GLY A O 1
ATOM 844 N N . LEU A 1 119 ? 16.994 -0.274 -3.151 1.00 77.88 119 LEU A N 1
ATOM 845 C CA . LEU A 1 119 ? 18.051 0.687 -2.778 1.00 77.88 119 LEU A CA 1
ATOM 846 C C . LEU A 1 119 ? 19.487 0.183 -3.045 1.00 77.88 119 LEU A C 1
ATOM 848 O O . LEU A 1 119 ? 20.381 0.980 -3.333 1.00 77.88 119 LEU A O 1
ATOM 852 N N . SER A 1 120 ? 19.706 -1.135 -3.002 1.00 78.25 120 SER A N 1
ATOM 853 C CA . SER A 1 120 ? 21.002 -1.776 -3.281 1.00 78.25 120 SER A CA 1
ATOM 854 C C . SER A 1 120 ? 21.255 -2.052 -4.772 1.00 78.25 120 SER A C 1
ATOM 856 O O . SER A 1 120 ? 22.243 -2.705 -5.113 1.00 78.25 120 SER A O 1
ATOM 858 N N . ALA A 1 121 ? 20.376 -1.605 -5.676 1.00 73.50 121 ALA A N 1
ATOM 859 C CA . ALA A 1 121 ? 20.495 -1.908 -7.096 1.00 73.50 121 ALA A CA 1
ATOM 860 C C . ALA A 1 121 ? 21.732 -1.236 -7.739 1.00 73.50 121 ALA A C 1
ATOM 862 O O . ALA A 1 121 ? 22.023 -0.055 -7.484 1.00 73.50 121 ALA A O 1
ATOM 863 N N . PRO A 1 122 ? 22.460 -1.954 -8.619 1.00 69.50 122 PRO A N 1
ATOM 864 C CA . PRO A 1 122 ? 23.563 -1.382 -9.382 1.00 69.50 122 PRO A CA 1
ATOM 865 C C . PRO A 1 122 ? 23.091 -0.236 -10.283 1.00 69.50 122 PRO A C 1
ATOM 867 O O . PRO A 1 122 ? 22.022 -0.305 -10.889 1.00 69.50 122 PRO A O 1
ATOM 870 N N . LYS A 1 123 ? 23.916 0.810 -10.426 1.00 68.12 123 LYS A N 1
ATOM 871 C CA . LYS A 1 123 ? 23.631 1.907 -11.365 1.00 68.12 123 LYS A CA 1
ATOM 872 C C . LYS A 1 123 ? 23.471 1.357 -12.788 1.00 68.12 123 LYS A C 1
ATOM 874 O O . LYS A 1 123 ? 24.262 0.520 -13.213 1.00 68.12 123 LYS A O 1
ATOM 879 N N . GLY A 1 124 ? 22.478 1.859 -13.521 1.00 63.53 124 GLY A N 1
ATOM 880 C CA . GLY A 1 124 ? 22.264 1.516 -14.930 1.00 63.53 124 GLY A CA 1
ATOM 881 C C . GLY A 1 124 ? 21.626 0.148 -15.189 1.00 63.53 124 GLY A C 1
ATOM 882 O O . GLY A 1 124 ? 21.500 -0.232 -16.349 1.00 63.53 124 GLY A O 1
ATOM 883 N N . LYS A 1 125 ? 21.201 -0.593 -14.154 1.00 61.28 125 LYS A N 1
ATOM 884 C CA . LYS A 1 125 ? 20.382 -1.801 -14.333 1.00 61.28 125 LYS A CA 1
ATOM 885 C C . LYS A 1 125 ? 18.903 -1.494 -14.133 1.00 61.28 125 LYS A C 1
ATOM 887 O O . LYS A 1 125 ? 18.528 -0.837 -13.167 1.00 61.28 125 LYS A O 1
ATOM 892 N N . ARG A 1 126 ? 18.082 -2.011 -15.048 1.00 59.69 126 ARG A N 1
ATOM 893 C CA . ARG A 1 126 ? 16.625 -2.056 -14.920 1.00 59.69 126 ARG A CA 1
ATOM 894 C C . ARG A 1 126 ? 16.253 -3.256 -14.052 1.00 59.69 126 ARG A C 1
ATOM 896 O O . ARG A 1 126 ? 16.684 -4.369 -14.355 1.00 59.69 126 ARG A O 1
ATOM 903 N N . MET A 1 127 ? 15.502 -3.023 -12.981 1.00 63.03 127 MET A N 1
ATOM 904 C CA . MET A 1 127 ? 14.908 -4.100 -12.179 1.00 63.03 127 MET A CA 1
ATOM 905 C C . MET A 1 127 ? 13.531 -4.474 -12.756 1.00 63.03 127 MET A C 1
ATOM 907 O O . MET A 1 127 ? 13.052 -3.814 -13.672 1.00 63.03 127 MET A O 1
ATOM 911 N N . GLY A 1 128 ? 12.945 -5.588 -12.309 1.00 59.16 128 GLY A N 1
ATOM 912 C CA . GLY A 1 128 ? 11.863 -6.291 -13.017 1.00 59.16 128 GLY A CA 1
ATOM 913 C C . GLY A 1 128 ? 10.633 -5.459 -13.412 1.00 59.16 128 GLY A C 1
ATOM 914 O O . GLY A 1 128 ? 10.038 -5.748 -14.449 1.00 59.16 128 GLY A O 1
ATOM 915 N N . HIS A 1 129 ? 10.262 -4.423 -12.650 1.00 60.66 129 HIS A N 1
ATOM 916 C CA . HIS A 1 129 ? 9.153 -3.540 -13.022 1.00 60.66 129 HIS A CA 1
ATOM 917 C C . HIS A 1 129 ? 9.565 -2.493 -14.058 1.00 60.66 129 HIS A C 1
ATOM 919 O O . HIS A 1 129 ? 10.666 -1.940 -14.038 1.00 60.66 129 HIS A O 1
ATOM 925 N N . ALA A 1 130 ? 8.647 -2.178 -14.976 1.00 53.59 130 ALA A N 1
ATOM 926 C CA . ALA A 1 130 ? 8.952 -1.352 -16.134 1.00 53.59 130 ALA A CA 1
ATOM 927 C C . ALA A 1 130 ? 9.479 0.053 -15.777 1.00 53.59 130 ALA A C 1
ATOM 929 O O . ALA A 1 130 ? 10.279 0.579 -16.557 1.00 53.59 130 ALA A O 1
ATOM 930 N N . GLY A 1 131 ? 9.084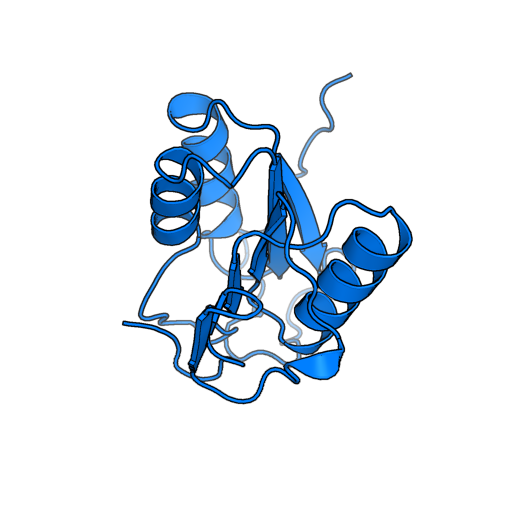 0.614 -14.626 1.00 54.12 131 GLY A N 1
ATOM 931 C CA . GLY A 1 131 ? 9.529 1.915 -14.112 1.00 54.12 131 GLY A CA 1
ATOM 932 C C . GLY A 1 131 ? 10.783 1.907 -13.228 1.00 54.12 131 GLY A C 1
ATOM 933 O O . GLY A 1 131 ? 11.255 2.983 -12.868 1.00 54.12 131 GLY A O 1
ATOM 934 N N . ALA A 1 132 ? 11.358 0.745 -12.902 1.00 57.03 132 ALA A N 1
ATOM 935 C CA . ALA A 1 132 ? 12.506 0.640 -11.999 1.00 57.03 132 ALA A CA 1
ATOM 936 C C . ALA A 1 132 ? 13.841 0.954 -12.704 1.00 57.03 132 ALA A C 1
ATOM 938 O O . ALA A 1 132 ? 14.703 0.088 -12.890 1.00 57.03 132 ALA A O 1
ATOM 939 N N . VAL A 1 133 ? 13.999 2.207 -13.144 1.00 55.78 133 VAL A N 1
ATOM 940 C CA . VAL A 1 133 ? 15.226 2.741 -13.749 1.00 55.78 133 VAL A CA 1
ATOM 941 C C . VAL A 1 133 ? 15.734 3.907 -12.906 1.00 55.78 133 VAL A C 1
ATOM 943 O O . VAL A 1 133 ? 15.042 4.902 -12.714 1.00 55.78 133 VAL A O 1
ATOM 946 N N . ILE A 1 134 ? 16.976 3.810 -12.428 1.00 55.09 134 ILE A N 1
ATOM 947 C CA . ILE A 1 134 ? 17.641 4.903 -11.707 1.00 55.09 134 ILE A CA 1
ATOM 948 C C . ILE A 1 134 ? 18.148 5.924 -12.739 1.00 55.09 134 ILE A C 1
ATOM 950 O O . ILE A 1 134 ? 19.262 5.789 -13.252 1.00 55.09 134 ILE A O 1
ATOM 954 N N . SER A 1 135 ? 17.347 6.942 -13.056 1.00 53.09 135 SER A N 1
ATOM 955 C CA . SER A 1 135 ? 17.806 8.128 -13.789 1.00 53.09 135 SER A CA 1
ATOM 956 C C . SER A 1 135 ? 18.722 8.963 -12.891 1.00 53.09 135 SER A C 1
ATOM 958 O O . SER A 1 135 ? 18.392 9.249 -11.743 1.00 53.09 135 SER A O 1
ATOM 960 N N . GL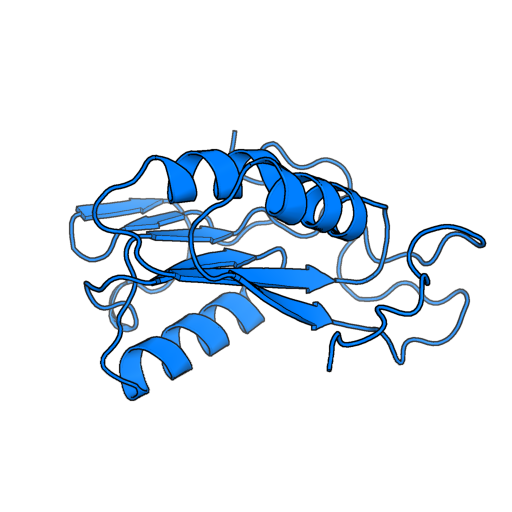Y A 1 136 ? 19.914 9.310 -13.380 1.00 41.72 136 GLY A N 1
ATOM 961 C CA . GLY A 1 136 ? 20.966 9.954 -12.590 1.00 41.72 136 GLY A CA 1
ATOM 962 C C . GLY A 1 136 ? 20.573 11.336 -12.063 1.00 41.72 136 GLY A C 1
ATOM 963 O O . GLY A 1 136 ? 20.822 12.330 -12.728 1.00 41.72 136 GLY A O 1
ATOM 964 N N . GLY A 1 137 ? 20.001 11.393 -10.859 1.00 45.53 137 GLY A N 1
ATOM 965 C CA . GLY A 1 137 ? 19.751 12.636 -10.120 1.00 45.53 137 GLY A CA 1
ATOM 966 C C . GLY A 1 137 ? 18.610 12.533 -9.105 1.00 45.53 137 GLY A C 1
ATOM 967 O O . GLY A 1 137 ? 18.769 12.975 -7.971 1.00 45.53 137 GLY A O 1
ATOM 968 N N . SER A 1 138 ? 17.521 11.860 -9.479 1.00 50.16 138 SER A N 1
ATOM 969 C CA . SER A 1 138 ? 16.269 11.759 -8.707 1.00 50.16 138 SER A CA 1
ATOM 970 C C . SER A 1 138 ? 15.920 10.278 -8.511 1.00 50.16 138 SER A C 1
ATOM 972 O O . SER A 1 138 ? 16.082 9.499 -9.450 1.00 50.16 138 SER A O 1
ATOM 974 N N . GLY A 1 139 ? 15.553 9.853 -7.298 1.00 46.97 139 GLY A N 1
ATOM 975 C CA . GLY A 1 139 ? 15.413 8.433 -6.928 1.00 46.97 139 GLY A CA 1
ATOM 976 C C . GLY A 1 139 ? 16.551 7.883 -6.055 1.00 46.97 139 GLY A C 1
ATOM 977 O O . GLY A 1 139 ? 16.651 6.677 -5.829 1.00 46.97 139 GLY A O 1
ATOM 978 N N . ARG A 1 140 ? 17.470 8.744 -5.590 1.00 47.53 140 ARG A N 1
ATOM 979 C CA . ARG A 1 140 ? 18.597 8.364 -4.713 1.00 47.53 140 ARG A CA 1
ATOM 980 C C . ARG A 1 140 ? 18.827 9.321 -3.547 1.00 47.53 140 ARG A C 1
ATOM 982 O O . ARG A 1 140 ? 19.927 9.331 -2.984 1.00 47.53 140 ARG A O 1
ATOM 989 N N . GLN A 1 141 ? 17.840 10.143 -3.191 1.00 42.84 141 GLN A N 1
ATOM 990 C CA . GLN A 1 141 ? 17.984 10.970 -2.000 1.00 42.84 141 GLN A CA 1
ATOM 991 C C . GLN A 1 141 ? 18.062 10.047 -0.782 1.00 42.84 141 GLN A C 1
ATOM 993 O O . GLN A 1 141 ? 17.179 9.231 -0.535 1.00 42.84 141 GLN A O 1
ATOM 998 N N . LYS A 1 142 ? 19.178 10.127 -0.049 1.00 41.56 142 LYS A N 1
ATOM 999 C CA . LYS A 1 142 ? 19.347 9.430 1.225 1.00 41.56 142 LYS A CA 1
ATOM 1000 C C . LYS A 1 142 ? 18.227 9.892 2.154 1.00 41.56 142 LYS A C 1
ATOM 1002 O O . LYS A 1 142 ? 18.322 10.982 2.714 1.00 41.56 142 LYS A O 1
ATOM 1007 N N . ILE A 1 143 ? 17.205 9.059 2.328 1.00 44.22 143 ILE A N 1
ATOM 1008 C CA . ILE A 1 143 ? 16.217 9.221 3.391 1.00 44.22 143 ILE A CA 1
ATOM 1009 C C . ILE A 1 143 ? 17.009 9.184 4.701 1.00 44.22 143 ILE A C 1
ATOM 1011 O O . ILE A 1 143 ? 17.558 8.148 5.078 1.00 44.22 143 ILE A O 1
ATOM 1015 N N . LYS A 1 144 ? 17.162 10.341 5.352 1.00 28.94 144 LYS A N 1
ATOM 1016 C CA . LYS A 1 144 ? 17.697 10.401 6.711 1.00 28.94 144 LYS A CA 1
ATOM 1017 C C . LYS A 1 144 ? 16.591 9.897 7.640 1.00 28.94 144 LYS A C 1
ATOM 1019 O O . LYS A 1 144 ? 15.544 10.545 7.676 1.00 28.94 144 LYS A O 1
ATOM 1024 N N . PRO A 1 145 ? 16.784 8.796 8.387 1.00 31.83 145 PRO A N 1
ATOM 1025 C CA . PRO A 1 145 ? 15.868 8.480 9.471 1.00 31.83 145 PRO A CA 1
ATOM 1026 C C . PRO A 1 145 ? 15.885 9.660 10.452 1.00 31.83 145 PRO A C 1
ATOM 1028 O O . PRO A 1 145 ? 16.960 10.132 10.837 1.00 31.83 145 PRO A O 1
ATOM 1031 N N . LYS A 1 146 ? 14.705 10.194 10.788 1.00 30.00 146 LYS A N 1
ATOM 1032 C CA . LYS A 1 146 ? 14.588 11.103 11.934 1.00 30.00 146 LYS A CA 1
ATOM 1033 C C . LYS A 1 146 ? 14.903 10.294 13.206 1.00 30.00 146 LYS A C 1
ATOM 1035 O O . LYS A 1 146 ? 14.530 9.120 13.239 1.00 30.00 146 LYS A O 1
ATOM 1040 N N . PRO A 1 147 ? 15.633 10.880 14.172 1.00 37.66 147 PRO A N 1
ATOM 1041 C CA . PRO A 1 147 ? 15.945 10.228 15.442 1.00 37.66 147 PRO A CA 1
ATOM 1042 C C . PRO A 1 147 ? 14.685 9.899 16.244 1.00 37.66 147 PRO A C 1
ATOM 1044 O O . PRO A 1 147 ? 13.668 10.610 16.057 1.00 37.66 147 PRO A O 1
#

pLDDT: mean 86.87, std 18.05, range [28.94, 98.88]